Protein AF-A0A2T4LPW9-F1 (afdb_monomer_lite)

pLDDT: mean 89.56, std 4.99, range [62.28, 95.69]

Secondary structure (DSSP, 8-state):
-HHHHHHHHHHHHHHHHHHHHHHHHHHHHHHHHHHHHHHHHTTSEEE---S-HHHHHHHHHHHHHHHHHHHHHHHHHHHHHHHH-TT-GGGSHHHHHHHHHHHHHHHIIIIIGGG-TTEEE-HHHHHH-

Radius of gyration: 19.83 Å; chains: 1; bounding box: 46×33×56 Å

InterPro domains:
  IPR031396 Multidrug resistance efflux pump SepA [PF17080] (10-129)

Foldseek 3Di:
DVVVVVVVVVVVVVVCVVVVVVVVVVVVVVVVVVVVVVCVVVVQKFAADDDDPVVCCCLVVVLVVQLVVLLVVLVVVLVVVCVVCVPDPCSDDPNSVVVSLVSSLVSNCVVRVVVRPRIGGHSVVSSVD

Sequence (129 aa):
MKYIKYLFTTLIVLSVFIISGAIFLAFLGFGLYGLSRILIFFHLAYFGYNKSFYDNLIYYGSYIVLGYFTLFIIENLMDYFRKKLPDNPYFQGITYHLITFVVTTLLFY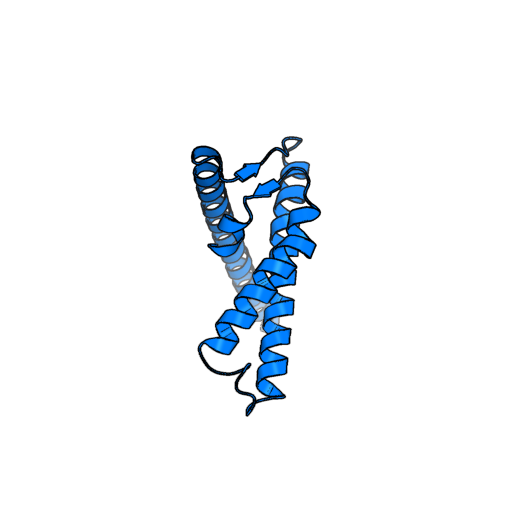FIVHIHYAYIDIDFWVIVVI

Structure (mmCIF, N/CA/C/O backbone):
data_AF-A0A2T4LPW9-F1
#
_entry.id   AF-A0A2T4LPW9-F1
#
loop_
_atom_site.group_PDB
_atom_site.id
_atom_site.type_symbol
_atom_site.label_atom_id
_atom_site.label_alt_id
_atom_site.label_comp_id
_atom_site.label_asym_id
_atom_site.label_entity_id
_atom_site.label_seq_id
_atom_site.pdbx_PDB_ins_code
_atom_site.Cartn_x
_atom_site.Cartn_y
_atom_site.Cartn_z
_atom_site.occupancy
_atom_site.B_iso_or_equiv
_atom_site.auth_seq_id
_atom_site.auth_comp_id
_atom_site.auth_asym_id
_atom_site.auth_atom_id
_atom_site.pdbx_PDB_model_num
ATOM 1 N N . MET A 1 1 ? 9.723 18.504 39.338 1.00 62.28 1 MET A N 1
ATOM 2 C CA . MET A 1 1 ? 10.175 17.105 39.110 1.00 62.28 1 MET A CA 1
ATOM 3 C C . MET A 1 1 ? 9.136 16.188 38.454 1.00 62.28 1 MET A C 1
ATOM 5 O O . MET A 1 1 ? 9.530 15.418 37.589 1.00 62.28 1 MET A O 1
ATOM 9 N N . LYS A 1 2 ? 7.837 16.241 38.802 1.00 67.44 2 LYS A N 1
ATOM 10 C CA . LYS A 1 2 ? 6.808 15.334 38.236 1.00 67.44 2 LYS A CA 1
ATOM 11 C C . LYS A 1 2 ? 6.650 15.450 36.703 1.00 67.44 2 LYS A C 1
ATOM 13 O O . LYS A 1 2 ? 6.665 14.439 36.015 1.00 67.44 2 LYS A O 1
ATOM 18 N N . TYR A 1 3 ? 6.618 16.672 36.164 1.00 76.19 3 TYR A N 1
ATOM 19 C CA . TYR A 1 3 ? 6.505 16.934 34.717 1.00 76.19 3 TYR A CA 1
ATOM 20 C C . TYR A 1 3 ? 7.725 16.492 33.895 1.00 76.19 3 TYR A C 1
ATOM 22 O O . TYR A 1 3 ? 7.567 16.038 32.769 1.00 76.19 3 TYR A O 1
ATOM 30 N N . ILE A 1 4 ? 8.929 16.542 34.475 1.00 83.12 4 ILE A N 1
ATOM 31 C CA . ILE A 1 4 ? 10.166 16.087 33.815 1.00 83.12 4 ILE A CA 1
ATOM 32 C C . ILE A 1 4 ? 10.148 14.563 33.628 1.00 83.12 4 ILE A C 1
ATOM 34 O O . ILE A 1 4 ? 10.556 14.073 32.581 1.00 83.12 4 ILE A O 1
ATOM 38 N N . LYS A 1 5 ? 9.611 13.810 34.602 1.00 82.50 5 LYS A N 1
ATOM 39 C CA . LYS A 1 5 ? 9.412 12.357 34.460 1.00 82.50 5 LYS A CA 1
ATOM 40 C C . LYS A 1 5 ? 8.421 12.018 33.343 1.00 82.50 5 LYS A C 1
ATOM 42 O O . LYS A 1 5 ? 8.686 11.097 32.574 1.00 82.50 5 LYS A O 1
ATOM 47 N N . TYR A 1 6 ? 7.315 12.759 33.227 1.00 89.81 6 TYR A N 1
ATOM 48 C CA . TYR A 1 6 ? 6.360 12.558 32.132 1.00 89.81 6 TYR A CA 1
ATOM 49 C C . TYR A 1 6 ? 6.973 12.896 30.773 1.00 89.81 6 TYR A C 1
ATOM 51 O O . TYR A 1 6 ? 6.846 12.096 29.857 1.00 89.81 6 TYR A O 1
ATOM 59 N N . LEU A 1 7 ? 7.712 14.005 30.663 1.00 91.25 7 LEU A N 1
ATOM 60 C CA . LEU A 1 7 ? 8.433 14.368 29.441 1.00 91.25 7 LEU A CA 1
ATOM 61 C C . LEU A 1 7 ? 9.395 13.252 29.000 1.00 91.25 7 LEU A C 1
ATOM 63 O O . LEU A 1 7 ? 9.345 12.819 27.853 1.00 91.25 7 LEU A O 1
ATOM 67 N N . PHE A 1 8 ? 10.224 12.742 29.918 1.00 92.81 8 PHE A N 1
ATOM 68 C CA . PHE A 1 8 ? 11.144 11.636 29.629 1.00 92.81 8 PHE A CA 1
ATOM 69 C C . PHE A 1 8 ? 10.410 10.365 29.199 1.00 92.81 8 PHE A C 1
ATOM 71 O O . PHE A 1 8 ? 10.821 9.712 28.246 1.00 92.81 8 PHE A O 1
ATOM 78 N N . THR A 1 9 ? 9.302 10.034 29.867 1.00 92.62 9 THR A N 1
ATOM 79 C CA . THR A 1 9 ? 8.481 8.869 29.507 1.00 92.62 9 THR A CA 1
ATOM 80 C C . THR A 1 9 ? 7.914 9.023 28.097 1.00 92.62 9 THR A C 1
ATOM 82 O O . THR A 1 9 ? 8.037 8.109 27.287 1.00 92.62 9 THR A O 1
ATOM 85 N N . THR A 1 10 ? 7.364 10.193 27.764 1.00 92.81 10 THR A N 1
ATOM 86 C CA . THR A 1 10 ? 6.835 10.482 26.426 1.00 92.81 10 THR A CA 1
ATOM 87 C C . THR A 1 10 ? 7.921 10.403 25.358 1.00 92.81 10 THR A C 1
ATOM 89 O O . THR A 1 10 ? 7.686 9.817 24.308 1.00 92.81 10 THR A O 1
ATOM 92 N N . LEU A 1 11 ? 9.120 10.933 25.617 1.00 94.81 11 LEU A N 1
ATOM 93 C CA . LEU A 1 11 ? 10.241 10.851 24.676 1.00 94.81 11 LEU A CA 1
ATOM 94 C C . LEU A 1 11 ? 10.698 9.406 24.443 1.00 94.81 11 LEU A C 1
ATOM 96 O O . LEU A 1 11 ? 10.985 9.041 23.304 1.00 94.81 11 LEU A O 1
ATOM 100 N N . ILE A 1 12 ? 10.723 8.571 25.486 1.00 94.94 12 ILE A N 1
ATOM 101 C CA . ILE A 1 12 ? 11.042 7.141 25.357 1.00 94.94 12 ILE A CA 1
ATOM 102 C C . ILE A 1 12 ? 9.972 6.435 24.518 1.00 94.94 12 ILE A C 1
ATOM 104 O O . ILE A 1 12 ? 10.315 5.739 23.567 1.00 94.94 12 ILE A O 1
ATOM 108 N N . VAL A 1 13 ? 8.687 6.648 24.820 1.00 95.69 13 VAL A N 1
ATOM 109 C CA . VAL A 1 13 ? 7.574 6.050 24.060 1.00 95.69 13 VAL A CA 1
ATOM 110 C C . VAL A 1 13 ? 7.614 6.488 22.596 1.00 95.69 13 VAL A C 1
ATOM 112 O O . VAL A 1 13 ? 7.510 5.650 21.704 1.00 95.69 13 VAL A O 1
ATOM 115 N N . LEU A 1 14 ? 7.834 7.780 22.340 1.00 94.69 14 LEU A N 1
ATOM 116 C CA . LEU A 1 14 ? 7.974 8.319 20.990 1.00 94.69 14 LEU A CA 1
ATOM 117 C C . LEU A 1 14 ? 9.172 7.698 20.259 1.00 94.69 14 LEU A C 1
ATOM 119 O O . LEU A 1 14 ? 9.055 7.340 19.093 1.00 94.69 14 LEU A O 1
ATOM 123 N N . SER A 1 15 ? 10.303 7.522 20.943 1.00 94.88 15 SER A N 1
ATOM 124 C CA . SER A 1 15 ? 11.497 6.906 20.354 1.00 94.88 15 SER A CA 1
ATOM 125 C C . SER A 1 15 ? 11.248 5.445 19.984 1.00 94.88 15 SER A C 1
ATOM 127 O O . SER A 1 15 ? 11.576 5.035 18.875 1.00 94.88 15 SER A O 1
ATOM 129 N N . VAL A 1 16 ? 10.617 4.670 20.873 1.00 95.62 16 VAL A N 1
ATOM 130 C CA . VAL A 1 16 ? 10.231 3.278 20.591 1.00 95.62 16 VAL A CA 1
ATOM 131 C C . VAL A 1 16 ? 9.277 3.217 19.400 1.00 95.62 16 VAL A C 1
ATOM 133 O O . VAL A 1 16 ? 9.468 2.391 18.511 1.00 95.62 16 VAL A O 1
ATOM 136 N N . PHE A 1 17 ? 8.291 4.114 19.343 1.00 94.12 17 PHE A N 1
ATOM 137 C CA . PHE A 1 17 ? 7.355 4.202 18.226 1.00 94.12 17 PHE A CA 1
ATOM 138 C C . PHE A 1 17 ? 8.065 4.505 16.898 1.00 94.12 17 PHE A C 1
ATOM 140 O O . PHE A 1 17 ? 7.850 3.792 15.920 1.00 94.12 17 PHE A O 1
ATOM 147 N N . ILE A 1 18 ? 8.951 5.507 16.866 1.00 93.94 18 ILE A N 1
ATOM 148 C CA . ILE A 1 18 ? 9.697 5.890 15.658 1.00 93.94 18 ILE A CA 1
ATOM 149 C C . ILE A 1 18 ? 10.622 4.758 15.203 1.00 93.94 18 ILE A C 1
ATOM 151 O O . ILE A 1 18 ? 10.627 4.419 14.023 1.00 93.94 18 ILE A O 1
ATOM 155 N N . ILE A 1 19 ? 11.384 4.152 16.119 1.00 94.81 19 ILE A N 1
ATOM 156 C CA . ILE A 1 19 ? 12.318 3.068 15.786 1.00 94.81 19 ILE A CA 1
ATOM 157 C C . ILE A 1 19 ? 11.552 1.843 15.282 1.00 94.81 19 ILE A C 1
ATOM 159 O O . ILE A 1 19 ? 11.913 1.279 14.252 1.00 94.81 19 ILE A O 1
ATOM 163 N N . SER A 1 20 ? 10.468 1.458 15.961 1.00 93.06 20 SER A N 1
ATOM 164 C CA . SER A 1 20 ? 9.616 0.342 15.539 1.00 93.06 20 SER A CA 1
ATOM 165 C C . SER A 1 20 ? 8.998 0.595 14.161 1.00 93.06 20 SER A C 1
ATOM 167 O O . SER A 1 20 ? 9.091 -0.253 13.275 1.00 93.06 20 SER A O 1
ATOM 169 N N . GLY A 1 21 ? 8.452 1.795 13.940 1.00 88.31 21 GLY A N 1
ATOM 170 C CA . GLY A 1 21 ? 7.900 2.198 12.648 1.00 88.31 21 GLY A CA 1
ATOM 171 C C . GLY A 1 21 ? 8.947 2.193 11.533 1.00 88.31 21 GLY A C 1
ATOM 172 O O . GLY A 1 21 ? 8.680 1.689 10.446 1.00 88.31 21 GLY A O 1
ATOM 173 N N . ALA A 1 22 ? 10.160 2.679 11.803 1.00 87.62 22 ALA A N 1
ATOM 174 C CA . ALA A 1 22 ? 11.256 2.669 10.838 1.00 87.62 22 ALA A CA 1
ATOM 175 C C . ALA A 1 22 ? 11.698 1.242 10.478 1.00 87.62 22 ALA A C 1
ATOM 177 O O . ALA A 1 22 ? 11.884 0.940 9.300 1.00 87.62 22 ALA A O 1
ATOM 178 N N . ILE A 1 23 ? 11.818 0.351 11.469 1.00 91.81 23 ILE A N 1
ATOM 179 C CA . ILE A 1 23 ? 12.137 -1.066 11.249 1.00 91.81 23 ILE A CA 1
ATOM 180 C C . ILE A 1 23 ? 11.040 -1.729 10.411 1.00 91.81 23 ILE A C 1
ATOM 182 O O . ILE A 1 23 ? 11.345 -2.398 9.425 1.00 91.81 23 ILE A O 1
ATOM 186 N N . PHE A 1 24 ? 9.771 -1.511 10.758 1.00 86.88 24 PHE A N 1
ATOM 187 C CA . PHE A 1 24 ? 8.637 -2.028 9.996 1.00 86.88 24 PHE A CA 1
ATOM 188 C C . PHE A 1 24 ? 8.668 -1.556 8.538 1.00 86.88 24 PHE A C 1
ATOM 190 O O . PHE A 1 24 ? 8.571 -2.381 7.633 1.00 86.88 24 PHE A O 1
ATOM 197 N N . LEU A 1 25 ? 8.868 -0.257 8.295 1.00 84.69 25 LEU A N 1
ATOM 198 C CA . LEU A 1 25 ? 8.957 0.295 6.941 1.00 84.69 25 LEU A CA 1
ATOM 199 C C . LEU A 1 25 ? 10.155 -0.259 6.163 1.00 84.69 25 LEU A C 1
ATOM 201 O O . LEU A 1 25 ? 10.033 -0.507 4.966 1.00 84.69 25 LEU A O 1
ATOM 205 N N . ALA A 1 26 ? 11.290 -0.502 6.824 1.00 85.25 26 ALA A N 1
ATOM 206 C CA . ALA A 1 26 ? 12.447 -1.133 6.196 1.00 85.25 26 ALA A CA 1
ATOM 207 C C . ALA A 1 26 ? 12.148 -2.581 5.773 1.00 85.25 26 ALA A C 1
ATOM 209 O O . ALA A 1 26 ? 12.450 -2.961 4.642 1.00 85.25 26 ALA A O 1
ATOM 210 N N . PHE A 1 27 ? 11.506 -3.377 6.637 1.00 86.94 27 PHE A N 1
ATOM 211 C CA . PHE A 1 27 ? 11.091 -4.744 6.303 1.00 86.94 27 PHE A CA 1
ATOM 212 C C . PHE A 1 27 ? 10.012 -4.782 5.221 1.00 86.94 27 PHE A C 1
ATOM 214 O O . PHE A 1 27 ? 10.105 -5.594 4.304 1.00 86.94 27 PHE A O 1
ATOM 221 N N . LEU A 1 28 ? 9.023 -3.889 5.293 1.00 84.81 28 LEU A N 1
ATOM 222 C CA . LEU A 1 28 ? 7.999 -3.741 4.263 1.00 84.81 28 LEU A CA 1
ATOM 223 C C . LEU A 1 28 ? 8.643 -3.387 2.921 1.00 84.81 28 LEU A C 1
ATOM 225 O O . LEU A 1 28 ? 8.375 -4.044 1.920 1.00 84.81 28 LEU A O 1
ATOM 229 N N . GLY A 1 29 ? 9.543 -2.401 2.906 1.00 82.12 29 GLY A N 1
ATOM 230 C CA . GLY A 1 29 ? 10.291 -2.010 1.715 1.00 82.12 29 GLY A CA 1
ATOM 231 C C . GLY A 1 29 ? 11.121 -3.159 1.145 1.00 82.12 29 GLY A C 1
ATOM 232 O O . GLY A 1 29 ? 11.102 -3.383 -0.062 1.00 82.12 29 GLY A O 1
ATOM 233 N N . PHE A 1 30 ? 11.793 -3.937 1.998 1.00 83.81 30 PHE A N 1
ATOM 234 C CA . PHE A 1 30 ? 12.532 -5.127 1.574 1.00 83.81 30 PHE A CA 1
ATOM 235 C C . PHE A 1 30 ? 11.610 -6.202 0.979 1.00 83.81 30 PHE A C 1
ATOM 237 O O . PHE A 1 30 ? 11.919 -6.755 -0.076 1.00 83.81 30 PHE A O 1
ATOM 244 N N . GLY A 1 31 ? 10.463 -6.462 1.612 1.00 85.31 31 GLY A N 1
ATOM 245 C CA . GLY A 1 31 ? 9.458 -7.405 1.122 1.00 85.31 31 GLY A CA 1
ATOM 246 C C . GLY A 1 31 ? 8.886 -6.993 -0.234 1.00 85.31 31 GLY A C 1
ATOM 247 O O . GLY A 1 31 ? 8.874 -7.796 -1.163 1.00 85.31 31 GLY A O 1
ATOM 248 N N . LEU A 1 32 ? 8.497 -5.725 -0.380 1.00 85.75 32 LEU A N 1
ATOM 249 C CA . LEU A 1 32 ? 7.996 -5.166 -1.638 1.00 85.75 32 LEU A CA 1
ATOM 250 C C . LEU A 1 32 ? 9.071 -5.163 -2.730 1.00 85.75 32 LEU A C 1
ATOM 252 O O . LEU A 1 32 ? 8.783 -5.482 -3.882 1.00 85.75 32 LEU A O 1
ATOM 256 N N . TYR A 1 33 ? 10.325 -4.869 -2.377 1.00 85.50 33 TYR A N 1
ATOM 257 C CA . TYR A 1 33 ? 11.440 -4.957 -3.313 1.00 85.50 33 TYR A CA 1
ATOM 258 C C . TYR A 1 33 ? 11.653 -6.399 -3.791 1.00 85.50 33 TYR A C 1
ATOM 260 O O . TYR A 1 33 ? 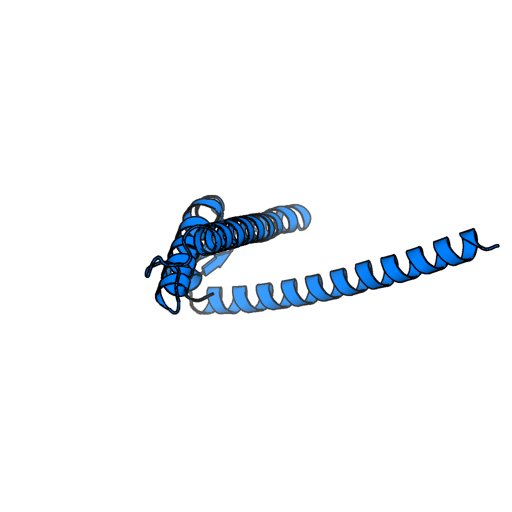11.729 -6.640 -4.995 1.00 85.50 33 TYR A O 1
ATOM 268 N N . GLY A 1 34 ? 11.682 -7.373 -2.879 1.00 85.75 34 GLY A N 1
ATOM 269 C CA . GLY A 1 34 ? 11.778 -8.790 -3.231 1.00 85.75 34 GLY A CA 1
ATOM 270 C C . GLY A 1 34 ? 10.623 -9.244 -4.126 1.00 85.75 34 GLY A C 1
ATOM 271 O O . GLY A 1 34 ? 10.856 -9.838 -5.180 1.00 85.75 34 GLY A O 1
ATOM 272 N N . LEU A 1 35 ? 9.390 -8.886 -3.758 1.00 87.75 35 LEU A N 1
ATOM 273 C CA . LEU A 1 35 ? 8.189 -9.190 -4.532 1.00 87.75 35 LEU A CA 1
ATOM 274 C C . LEU A 1 35 ? 8.260 -8.592 -5.941 1.00 87.75 35 LEU A C 1
ATOM 276 O O . LEU A 1 35 ? 8.036 -9.307 -6.913 1.00 87.75 35 LEU A O 1
ATOM 280 N N . SER A 1 36 ? 8.651 -7.321 -6.077 1.00 87.50 36 SER A N 1
ATOM 281 C CA . SER A 1 36 ? 8.774 -6.681 -7.393 1.00 87.50 36 SER A CA 1
ATOM 282 C C . SER A 1 36 ? 9.766 -7.409 -8.306 1.00 87.50 36 SER A C 1
ATOM 284 O O . SER A 1 36 ? 9.487 -7.582 -9.488 1.00 87.50 36 SER A O 1
ATOM 286 N N . ARG A 1 37 ? 10.888 -7.921 -7.776 1.00 89.06 37 ARG A N 1
ATOM 287 C CA . ARG A 1 37 ? 11.850 -8.716 -8.558 1.00 89.06 37 ARG A CA 1
ATOM 288 C C . ARG A 1 37 ? 11.276 -10.044 -9.031 1.00 89.06 37 ARG A C 1
ATOM 290 O O . ARG A 1 37 ? 11.539 -10.426 -10.167 1.00 89.06 37 ARG A O 1
ATOM 297 N N . ILE A 1 38 ? 10.492 -10.716 -8.192 1.00 90.75 38 ILE A N 1
ATOM 298 C CA . ILE A 1 38 ? 9.805 -11.959 -8.563 1.00 90.75 38 ILE A CA 1
ATOM 299 C C . ILE A 1 38 ? 8.789 -11.685 -9.676 1.00 90.75 38 ILE A C 1
ATOM 301 O O . ILE A 1 38 ? 8.774 -12.394 -10.680 1.00 90.75 38 ILE A O 1
ATOM 305 N N . LEU A 1 39 ? 7.986 -10.627 -9.538 1.00 90.50 39 LEU A N 1
ATOM 306 C CA . LEU A 1 39 ? 6.990 -10.256 -10.543 1.00 90.50 39 LEU A CA 1
ATOM 307 C C . LEU A 1 39 ? 7.637 -9.879 -11.883 1.00 90.50 39 LEU A C 1
ATOM 309 O O . LEU A 1 39 ? 7.192 -10.354 -12.924 1.00 90.50 39 LEU A O 1
ATOM 313 N N . ILE A 1 40 ? 8.730 -9.108 -11.860 1.00 91.00 40 ILE A N 1
ATOM 314 C CA . ILE A 1 40 ? 9.503 -8.786 -13.070 1.00 91.00 40 ILE A CA 1
ATOM 315 C C . ILE A 1 40 ? 10.074 -10.062 -13.704 1.00 91.00 40 ILE A C 1
ATOM 317 O O . ILE A 1 40 ? 9.997 -10.229 -14.917 1.00 91.00 40 ILE A O 1
ATOM 321 N N . PHE A 1 41 ? 10.637 -10.975 -12.904 1.00 92.94 41 PHE A N 1
ATOM 322 C CA . PHE A 1 41 ? 11.224 -12.225 -13.402 1.00 92.94 41 PHE A CA 1
ATOM 323 C C . PHE A 1 41 ? 10.202 -13.088 -14.156 1.00 92.94 41 PHE A C 1
ATOM 325 O O . PHE A 1 41 ? 10.507 -13.629 -15.219 1.00 92.94 41 PHE A O 1
ATOM 332 N N . PHE A 1 42 ? 8.972 -13.174 -13.645 1.00 93.25 42 PHE A N 1
ATOM 333 C CA . PHE A 1 42 ? 7.879 -13.898 -14.296 1.00 93.25 42 PHE A CA 1
ATOM 334 C C . PHE A 1 42 ? 7.149 -13.097 -15.383 1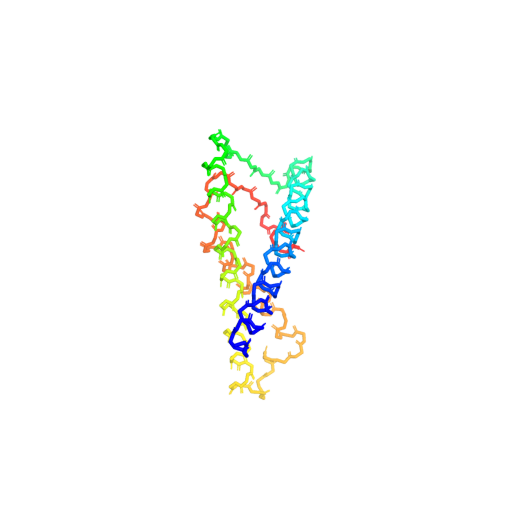.00 93.25 42 PHE A C 1
ATOM 336 O O . PHE A 1 42 ? 6.197 -13.615 -15.954 1.00 93.25 42 PHE A O 1
ATOM 343 N N . HIS A 1 43 ? 7.604 -11.880 -15.706 1.00 92.00 43 HIS A N 1
ATOM 344 C CA . HIS A 1 43 ? 6.950 -10.972 -16.660 1.00 92.00 43 HIS A CA 1
ATOM 345 C C . HIS A 1 43 ? 5.501 -10.622 -16.274 1.00 92.00 43 HIS A C 1
ATOM 347 O O . HIS A 1 43 ? 4.684 -10.336 -17.137 1.00 92.00 43 HIS A O 1
ATOM 353 N N . LEU A 1 44 ? 5.210 -10.640 -14.972 1.00 90.50 44 LEU A N 1
ATOM 354 C CA . LEU A 1 44 ? 3.899 -10.363 -14.378 1.00 90.50 44 LEU A CA 1
ATOM 355 C C . LEU A 1 44 ? 3.727 -8.893 -13.968 1.00 90.50 44 LEU A C 1
ATOM 357 O O . LEU A 1 44 ? 2.631 -8.458 -13.614 1.00 90.50 44 LEU A O 1
ATOM 361 N N . ALA A 1 45 ? 4.828 -8.139 -13.932 1.00 90.25 45 ALA A N 1
ATOM 362 C CA . ALA A 1 45 ? 4.810 -6.710 -13.673 1.00 90.25 45 ALA A CA 1
ATOM 363 C C . ALA A 1 45 ? 6.029 -5.995 -14.265 1.00 90.25 45 ALA A C 1
ATOM 365 O O . ALA A 1 45 ? 7.124 -6.555 -14.372 1.00 90.25 45 ALA A O 1
ATOM 366 N N . TYR A 1 46 ? 5.852 -4.712 -14.550 1.00 91.31 46 TYR A N 1
ATOM 367 C CA . TYR A 1 46 ? 6.868 -3.766 -14.966 1.00 91.31 46 TYR A CA 1
ATOM 368 C C . TYR A 1 46 ? 6.903 -2.562 -14.016 1.00 91.31 46 TYR A C 1
ATOM 370 O O . TYR A 1 46 ? 5.882 -1.958 -13.692 1.00 91.31 46 TYR A O 1
ATOM 378 N N . PHE A 1 47 ? 8.114 -2.188 -13.599 1.00 90.38 47 PHE A N 1
ATOM 379 C CA . PHE A 1 47 ? 8.380 -1.022 -12.756 1.00 90.38 47 PHE A CA 1
ATOM 380 C C . PHE A 1 47 ? 9.430 -0.150 -13.450 1.00 90.38 47 PHE A C 1
ATOM 382 O O . PHE A 1 47 ? 10.631 -0.421 -13.385 1.00 90.38 47 PHE A O 1
ATOM 389 N N . GLY A 1 48 ? 8.964 0.862 -14.178 1.00 89.19 48 GLY A N 1
ATOM 390 C CA . GLY A 1 48 ? 9.781 1.667 -15.091 1.00 89.19 48 GLY A CA 1
ATOM 391 C C . GLY A 1 48 ? 10.220 3.025 -14.561 1.00 89.19 48 GLY A C 1
ATOM 392 O O . GLY A 1 48 ? 10.996 3.716 -15.222 1.00 89.19 48 GLY A O 1
ATOM 393 N N . TYR A 1 49 ? 9.723 3.452 -13.398 1.00 88.75 49 TYR A N 1
ATOM 394 C CA . TYR A 1 49 ? 10.040 4.776 -12.874 1.00 88.75 49 TYR A CA 1
ATOM 395 C C . TYR A 1 49 ? 11.452 4.769 -12.287 1.00 88.75 49 TYR A C 1
ATOM 397 O O . TYR A 1 49 ? 11.694 4.165 -11.239 1.00 88.75 49 TYR A O 1
ATOM 405 N N . ASN A 1 50 ? 12.389 5.412 -12.984 1.00 87.56 50 ASN A N 1
ATOM 406 C CA . ASN A 1 50 ? 13.789 5.473 -12.582 1.00 87.56 50 ASN A CA 1
ATOM 407 C C . ASN A 1 50 ? 14.368 6.871 -12.829 1.00 87.56 50 ASN A C 1
ATOM 409 O O . ASN A 1 50 ? 14.974 7.138 -13.868 1.00 87.56 50 ASN A O 1
ATOM 413 N N . LYS A 1 51 ? 14.127 7.776 -11.877 1.00 90.06 51 LYS A N 1
ATOM 414 C CA . LYS A 1 51 ? 14.687 9.132 -11.854 1.00 90.06 51 LYS A CA 1
ATOM 415 C C . LYS A 1 51 ? 15.655 9.272 -10.676 1.00 90.06 51 LYS A C 1
ATOM 417 O O . LYS A 1 51 ? 16.563 8.459 -10.528 1.00 90.06 51 LYS A O 1
ATOM 422 N N . SER A 1 52 ? 15.503 10.303 -9.848 1.00 92.12 52 SER A N 1
ATOM 423 C CA . SER A 1 52 ? 16.296 10.463 -8.630 1.00 92.12 52 SER A CA 1
ATOM 424 C C . SER A 1 52 ? 15.748 9.607 -7.481 1.00 92.12 52 SER A C 1
ATOM 426 O O . SER A 1 52 ? 14.610 9.139 -7.519 1.00 92.12 52 SER A O 1
ATOM 428 N N . PHE A 1 53 ? 16.543 9.427 -6.421 1.00 84.06 53 PHE A N 1
ATOM 429 C CA . PHE A 1 53 ? 16.104 8.716 -5.215 1.00 84.06 53 PHE A CA 1
ATOM 430 C C . PHE A 1 53 ? 14.813 9.306 -4.626 1.00 84.06 53 PHE A C 1
ATOM 432 O O . PHE A 1 53 ? 13.883 8.561 -4.326 1.00 84.06 53 PHE A O 1
ATOM 439 N N . TYR A 1 54 ? 14.741 10.634 -4.497 1.00 88.44 54 TYR A N 1
ATOM 440 C CA . TYR A 1 54 ? 13.576 11.315 -3.930 1.00 88.44 54 TYR A CA 1
ATOM 441 C C . TYR A 1 54 ? 12.349 11.199 -4.831 1.00 88.44 54 TYR A C 1
ATOM 443 O O . TYR A 1 54 ? 11.259 10.931 -4.333 1.00 88.44 54 TYR A O 1
ATOM 451 N N . ASP A 1 55 ? 12.528 11.331 -6.146 1.00 89.31 55 ASP A N 1
ATOM 452 C CA . ASP A 1 55 ? 11.431 11.165 -7.099 1.00 89.31 55 ASP A CA 1
ATOM 453 C C . ASP A 1 55 ? 10.864 9.745 -7.037 1.00 89.31 55 ASP A C 1
ATOM 455 O O . ASP A 1 55 ? 9.651 9.559 -6.971 1.00 89.31 55 ASP A O 1
ATOM 459 N N . ASN A 1 56 ? 11.738 8.733 -7.018 1.00 87.31 56 ASN A N 1
ATOM 460 C CA . ASN A 1 56 ? 11.330 7.334 -6.924 1.00 87.31 56 ASN A CA 1
ATOM 461 C C . ASN A 1 56 ? 10.613 7.070 -5.595 1.00 87.31 56 ASN A C 1
ATOM 463 O O . ASN A 1 56 ? 9.563 6.429 -5.579 1.00 87.31 56 ASN A O 1
ATOM 467 N N . LEU A 1 57 ? 11.149 7.590 -4.486 1.00 86.56 57 LEU A N 1
ATOM 468 C CA . LEU A 1 57 ? 10.538 7.456 -3.166 1.00 86.56 57 LEU A CA 1
ATOM 469 C C . LEU A 1 57 ? 9.128 8.053 -3.140 1.00 86.56 57 LEU A C 1
ATOM 471 O O . LEU A 1 57 ? 8.213 7.425 -2.618 1.00 86.56 57 LEU A O 1
ATOM 475 N N . ILE A 1 58 ? 8.940 9.238 -3.721 1.00 89.12 58 ILE A N 1
ATOM 476 C CA . ILE A 1 58 ? 7.629 9.887 -3.791 1.00 89.12 58 ILE A CA 1
ATOM 477 C C . ILE A 1 58 ? 6.693 9.105 -4.713 1.00 89.12 58 ILE A C 1
ATOM 479 O O . ILE A 1 58 ? 5.552 8.850 -4.339 1.00 89.12 58 ILE A O 1
ATOM 483 N N . TYR A 1 59 ? 7.152 8.691 -5.894 1.00 90.88 59 TYR A N 1
ATOM 484 C CA . TYR A 1 59 ? 6.317 8.000 -6.874 1.00 90.88 59 TYR A CA 1
ATOM 485 C C . TYR A 1 59 ? 5.839 6.631 -6.369 1.00 90.88 59 TYR A C 1
ATOM 487 O O . TYR A 1 59 ? 4.641 6.389 -6.263 1.00 90.88 59 TYR A O 1
ATOM 495 N N . TYR A 1 60 ? 6.756 5.749 -5.967 1.00 88.50 60 TYR A N 1
ATOM 496 C CA . TYR A 1 60 ? 6.383 4.435 -5.436 1.00 88.50 60 TYR A CA 1
ATOM 497 C C . TYR A 1 60 ? 5.748 4.533 -4.041 1.00 88.50 60 TYR A C 1
ATOM 499 O O . TYR A 1 60 ? 4.847 3.765 -3.713 1.00 88.50 60 TYR A O 1
ATOM 507 N N . GLY A 1 61 ? 6.171 5.498 -3.219 1.00 87.75 61 GLY A N 1
ATOM 508 C CA . GLY A 1 61 ? 5.577 5.735 -1.904 1.00 87.75 61 GLY A CA 1
ATOM 509 C C . GLY A 1 61 ? 4.125 6.200 -1.996 1.00 87.75 61 GLY A C 1
ATOM 510 O O . GLY A 1 61 ? 3.271 5.677 -1.286 1.00 87.75 61 GLY A O 1
ATOM 511 N N . SER A 1 62 ? 3.815 7.130 -2.902 1.00 90.94 62 SER A N 1
ATOM 512 C CA . SER A 1 62 ? 2.437 7.590 -3.128 1.00 90.94 62 SER A CA 1
ATOM 513 C C . SER A 1 62 ? 1.536 6.484 -3.676 1.00 90.94 62 SER A C 1
ATOM 515 O O . SER A 1 62 ? 0.388 6.402 -3.242 1.00 90.94 62 SER A O 1
ATOM 517 N N . TYR A 1 63 ? 2.055 5.578 -4.515 1.00 91.12 63 TYR A N 1
ATOM 518 C CA . TYR A 1 63 ? 1.327 4.380 -4.949 1.00 91.12 63 TYR A CA 1
ATOM 519 C C . TYR A 1 63 ? 0.885 3.523 -3.755 1.00 91.12 63 TYR A C 1
ATOM 521 O O . TYR A 1 63 ? -0.289 3.171 -3.639 1.00 91.12 63 TYR A O 1
ATOM 529 N N . ILE A 1 64 ? 1.808 3.244 -2.827 1.00 88.19 64 ILE A N 1
ATOM 530 C CA . ILE A 1 64 ? 1.532 2.448 -1.621 1.00 88.19 64 ILE A CA 1
ATOM 531 C C . ILE A 1 64 ? 0.536 3.169 -0.707 1.00 88.19 64 ILE A C 1
ATOM 533 O O . ILE A 1 64 ? -0.416 2.557 -0.227 1.00 88.19 64 ILE A O 1
ATOM 537 N N . VAL A 1 65 ? 0.740 4.467 -0.467 1.00 89.94 65 VAL A N 1
ATOM 538 C CA . VAL A 1 65 ? -0.118 5.262 0.423 1.00 89.94 65 VAL A CA 1
ATOM 539 C C . VAL A 1 65 ? -1.536 5.369 -0.134 1.00 89.94 65 VAL A C 1
ATOM 541 O O . VAL A 1 65 ? -2.496 5.152 0.604 1.00 89.94 65 VAL A O 1
ATOM 544 N N . LEU A 1 66 ? -1.682 5.671 -1.426 1.00 91.75 66 LEU A N 1
ATOM 545 C CA . LEU A 1 66 ? -2.990 5.750 -2.068 1.00 91.75 66 LEU A CA 1
ATOM 546 C C . LEU A 1 66 ? -3.680 4.383 -2.057 1.00 91.75 66 LEU A C 1
ATOM 548 O O . LEU A 1 66 ? -4.838 4.302 -1.660 1.00 91.75 66 LEU A O 1
ATOM 552 N N . GLY A 1 67 ? -2.937 3.319 -2.383 1.00 90.25 67 GLY A N 1
ATOM 553 C CA . GLY A 1 67 ? -3.361 1.930 -2.217 1.00 90.25 67 GLY A CA 1
ATOM 554 C C . GLY A 1 67 ? -3.949 1.659 -0.841 1.00 90.25 67 GLY A C 1
ATOM 555 O O . GLY A 1 67 ? -5.109 1.274 -0.728 1.00 90.25 67 GLY A O 1
ATOM 556 N N . TYR A 1 68 ? -3.177 1.935 0.208 1.00 90.31 68 TYR A N 1
ATOM 557 C CA . TYR A 1 68 ? -3.600 1.747 1.591 1.00 90.31 68 TYR A CA 1
ATOM 558 C C . TYR A 1 68 ? -4.894 2.502 1.922 1.00 90.31 68 TYR A C 1
ATOM 560 O O . TYR A 1 68 ? -5.808 1.919 2.500 1.00 90.31 68 TYR A O 1
ATOM 568 N N . PHE A 1 69 ? -5.010 3.777 1.537 1.00 92.25 69 PHE A N 1
ATOM 569 C CA . PHE A 1 69 ? -6.229 4.545 1.797 1.00 92.25 69 PHE A CA 1
ATOM 570 C C . PHE A 1 69 ? -7.437 4.006 1.032 1.00 92.25 69 PHE A C 1
ATOM 572 O O . PHE A 1 69 ? -8.527 3.951 1.600 1.00 92.25 69 PHE A O 1
ATOM 579 N N . THR A 1 70 ? -7.261 3.575 -0.218 1.00 92.44 70 THR A N 1
ATOM 580 C CA . THR A 1 70 ? -8.327 2.926 -0.989 1.00 92.44 70 THR A CA 1
ATOM 581 C C . THR A 1 70 ? -8.807 1.659 -0.284 1.00 92.44 70 THR A C 1
ATOM 583 O O . THR A 1 70 ? -10.006 1.528 -0.050 1.00 92.44 70 THR A O 1
ATOM 586 N N . LEU A 1 71 ? -7.890 0.779 0.133 1.00 91.44 71 LEU A N 1
ATOM 587 C CA . LEU A 1 71 ? -8.227 -0.438 0.881 1.00 91.44 71 LEU A CA 1
ATOM 588 C C . LEU A 1 71 ? -8.958 -0.112 2.189 1.00 91.44 71 LEU A C 1
ATOM 590 O O . LEU A 1 71 ? -10.034 -0.645 2.447 1.00 91.44 71 LEU A O 1
ATOM 594 N N . PHE A 1 72 ? -8.419 0.823 2.972 1.00 92.75 72 PHE A N 1
ATOM 595 C CA . PHE A 1 72 ? -8.994 1.239 4.247 1.00 92.75 72 PHE A CA 1
ATOM 596 C C . PHE A 1 72 ? -10.417 1.788 4.089 1.00 92.75 72 PHE A C 1
ATOM 598 O O . PHE A 1 72 ? -11.308 1.442 4.865 1.00 92.75 72 PHE A O 1
ATOM 605 N N . ILE A 1 73 ? -10.663 2.636 3.087 1.00 94.06 73 ILE A N 1
ATOM 606 C CA . ILE A 1 73 ? -11.999 3.190 2.828 1.00 94.06 73 ILE A CA 1
ATOM 607 C C . ILE A 1 73 ? -12.980 2.071 2.476 1.00 94.06 73 ILE A C 1
ATOM 609 O O . ILE A 1 73 ? -14.089 2.053 3.008 1.00 94.06 73 ILE A O 1
ATOM 613 N N . ILE A 1 74 ? -12.578 1.139 1.610 1.00 93.81 74 ILE A N 1
ATOM 614 C CA . ILE A 1 74 ? -13.430 0.027 1.178 1.00 93.81 74 ILE A CA 1
ATOM 615 C C . ILE A 1 74 ? -13.757 -0.881 2.356 1.00 93.81 74 ILE A C 1
ATOM 617 O O . ILE A 1 74 ? -14.924 -1.197 2.564 1.00 93.81 74 ILE A O 1
ATOM 621 N N . GLU A 1 75 ? -12.762 -1.240 3.163 1.00 92.50 75 GLU A N 1
ATOM 622 C CA . GLU A 1 75 ? -12.953 -2.055 4.360 1.00 92.50 75 GLU A CA 1
ATOM 623 C C . GLU A 1 75 ? -13.956 -1.401 5.319 1.00 92.50 75 GLU A C 1
ATOM 625 O O . GLU A 1 75 ? -14.948 -2.023 5.699 1.00 92.50 75 GLU A O 1
ATOM 630 N N . ASN A 1 76 ? -13.776 -0.113 5.629 1.00 94.38 76 ASN A N 1
ATOM 631 C CA . ASN A 1 76 ? -14.693 0.617 6.506 1.00 94.38 76 ASN A CA 1
ATOM 632 C C . ASN A 1 76 ? -16.108 0.729 5.919 1.00 94.38 76 ASN A C 1
ATOM 634 O O . ASN A 1 76 ? -17.092 0.646 6.659 1.00 94.38 76 ASN A O 1
ATOM 638 N N . LEU A 1 77 ? -16.230 0.916 4.603 1.00 94.25 77 LEU A N 1
ATOM 639 C CA . LEU A 1 77 ? -17.512 0.994 3.906 1.00 94.25 77 LEU A CA 1
ATOM 640 C C . LEU A 1 77 ? -18.245 -0.357 3.936 1.00 94.25 77 LEU A C 1
ATOM 642 O O . LEU A 1 77 ? -19.434 -0.413 4.257 1.00 94.25 77 LEU A O 1
ATOM 646 N N . MET A 1 78 ? -17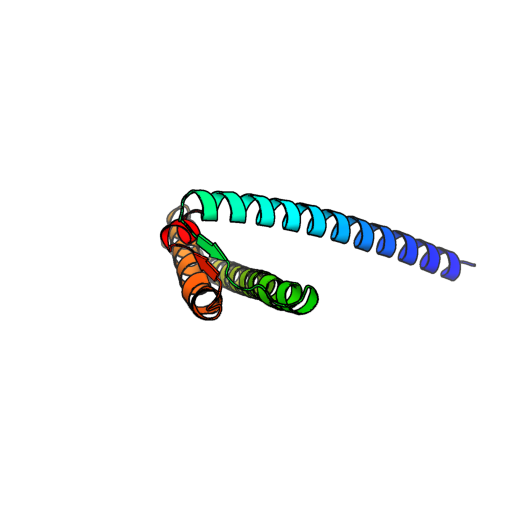.534 -1.447 3.651 1.00 93.56 78 MET A N 1
ATOM 647 C CA . MET A 1 78 ? -18.080 -2.804 3.670 1.00 93.56 78 MET A CA 1
ATOM 648 C C . MET A 1 78 ? -18.500 -3.218 5.084 1.00 93.56 78 MET A C 1
ATOM 650 O O . MET A 1 78 ? -19.608 -3.729 5.273 1.00 93.56 78 MET A O 1
ATOM 654 N N . ASP A 1 79 ? -17.689 -2.898 6.093 1.00 92.62 79 ASP A N 1
ATOM 655 C CA . ASP A 1 79 ? -18.034 -3.111 7.498 1.00 92.62 79 ASP A CA 1
ATOM 656 C C . ASP A 1 79 ? -19.245 -2.279 7.931 1.00 92.62 79 ASP A C 1
ATOM 658 O O . ASP A 1 79 ? -20.094 -2.748 8.698 1.00 92.62 79 ASP A O 1
ATOM 662 N N . TYR A 1 80 ? -19.354 -1.042 7.445 1.00 94.00 80 TYR A N 1
ATOM 663 C CA . TYR A 1 80 ? -20.516 -0.199 7.694 1.00 94.00 80 TYR A CA 1
ATOM 664 C C . TYR A 1 80 ? -21.791 -0.815 7.105 1.00 94.00 80 TYR A C 1
ATOM 666 O O . TYR A 1 80 ? -22.799 -0.919 7.811 1.00 94.00 80 TYR A O 1
ATOM 674 N N . PHE A 1 81 ? -21.754 -1.279 5.852 1.00 91.69 81 PHE A N 1
ATOM 675 C CA . PHE A 1 81 ? -22.899 -1.941 5.225 1.00 91.69 81 PHE A CA 1
ATOM 676 C C . PHE A 1 81 ? -23.292 -3.220 5.949 1.00 91.69 81 PHE A C 1
ATOM 678 O O . PHE A 1 81 ? -24.472 -3.412 6.238 1.00 91.69 81 PHE A O 1
ATOM 685 N N . ARG A 1 82 ? -22.314 -4.040 6.339 1.00 91.56 82 ARG A N 1
ATOM 686 C CA . ARG A 1 82 ? -22.554 -5.249 7.129 1.00 91.56 82 ARG A CA 1
ATOM 687 C C . ARG A 1 82 ? -23.263 -4.949 8.451 1.00 91.56 82 ARG A C 1
ATOM 689 O O . ARG A 1 82 ? -24.182 -5.667 8.830 1.00 91.56 82 ARG A O 1
ATOM 696 N N . LYS A 1 83 ? -22.880 -3.869 9.142 1.00 93.00 83 LYS A N 1
ATOM 697 C CA . LYS A 1 83 ? -23.528 -3.440 10.396 1.00 93.00 83 LYS A CA 1
ATOM 698 C C . LYS A 1 83 ? -24.940 -2.890 10.178 1.00 93.00 83 LYS A C 1
ATOM 700 O O . LYS A 1 83 ? -25.785 -3.035 11.055 1.00 93.00 83 LYS A O 1
ATOM 705 N N . LYS A 1 84 ? -25.198 -2.230 9.044 1.00 94.19 84 LYS A N 1
ATOM 706 C CA . LYS A 1 84 ? -26.509 -1.643 8.717 1.00 94.19 84 LYS A CA 1
ATOM 707 C C . LYS A 1 84 ? -27.503 -2.639 8.125 1.00 94.19 84 LYS A C 1
ATOM 709 O O . LYS A 1 84 ? -28.702 -2.423 8.265 1.00 94.19 84 LYS A O 1
ATOM 714 N N . LEU A 1 85 ? -27.017 -3.701 7.488 1.00 91.50 85 LEU A N 1
ATOM 715 C CA . LEU A 1 85 ? -27.818 -4.731 6.826 1.00 91.50 85 LEU A CA 1
ATOM 716 C C . LEU A 1 85 ? -27.461 -6.129 7.367 1.00 91.50 85 LEU A C 1
ATOM 718 O O . LEU A 1 85 ? -27.029 -6.986 6.594 1.00 91.50 85 LEU A O 1
ATOM 722 N N . PRO A 1 86 ? -27.620 -6.376 8.682 1.00 85.31 86 PRO A N 1
ATOM 723 C CA . PRO A 1 86 ? -27.132 -7.598 9.319 1.00 85.31 86 PRO A CA 1
ATOM 724 C C . PRO A 1 86 ? -27.816 -8.867 8.798 1.00 85.31 86 PRO A C 1
ATOM 726 O O . PRO A 1 86 ? -27.162 -9.901 8.710 1.00 85.31 86 PRO A O 1
ATOM 729 N N . ASP A 1 87 ? -29.088 -8.786 8.400 1.00 90.50 87 ASP A N 1
ATOM 730 C CA . ASP A 1 87 ? -29.882 -9.934 7.937 1.00 90.50 87 ASP A CA 1
ATOM 731 C C . ASP A 1 87 ? -29.791 -10.172 6.420 1.00 90.50 87 ASP A C 1
ATOM 733 O O . ASP A 1 87 ? -30.433 -11.073 5.881 1.00 90.50 87 ASP A O 1
ATOM 737 N N . ASN A 1 88 ? -29.014 -9.357 5.699 1.00 90.62 88 ASN A N 1
ATOM 738 C CA . ASN A 1 88 ? -28.889 -9.487 4.254 1.00 90.62 88 ASN A CA 1
ATOM 739 C C . ASN A 1 88 ? -27.889 -10.609 3.895 1.00 90.62 88 ASN A C 1
ATOM 741 O O . ASN A 1 88 ? -26.721 -10.523 4.286 1.00 90.62 88 ASN A O 1
ATOM 745 N N . PRO A 1 89 ? -28.286 -11.617 3.093 1.00 90.12 89 PRO A N 1
ATOM 746 C CA . PRO A 1 89 ? -27.434 -12.763 2.761 1.00 90.12 89 PRO A CA 1
ATOM 747 C C . PRO A 1 89 ? -26.155 -12.393 1.984 1.00 90.12 89 PRO A C 1
ATOM 749 O O . PRO A 1 89 ? -25.170 -13.132 2.030 1.00 90.12 89 PRO A O 1
ATOM 752 N N . TYR A 1 90 ? -26.128 -11.245 1.297 1.00 89.19 90 TYR A N 1
ATOM 753 C CA . TYR A 1 90 ? -24.938 -10.762 0.588 1.00 89.19 90 TYR A CA 1
ATOM 754 C C . TYR A 1 90 ? -23.852 -10.231 1.535 1.00 89.19 90 TYR A C 1
ATOM 756 O O . TYR A 1 90 ? -22.675 -10.278 1.193 1.00 89.19 90 TYR A O 1
ATOM 764 N N . PHE A 1 91 ? -24.210 -9.777 2.740 1.00 90.06 91 PHE A N 1
ATOM 765 C CA . PHE A 1 91 ? -23.265 -9.234 3.727 1.00 90.06 91 PHE A CA 1
ATOM 766 C C . PHE A 1 91 ? -22.909 -10.239 4.835 1.00 90.06 91 PHE A C 1
ATOM 768 O O . PHE A 1 91 ? -22.465 -9.860 5.921 1.00 90.06 91 PHE A O 1
ATOM 775 N N . GLN A 1 92 ? -23.059 -11.536 4.554 1.00 87.50 92 GLN A N 1
ATOM 776 C CA . GLN A 1 92 ? -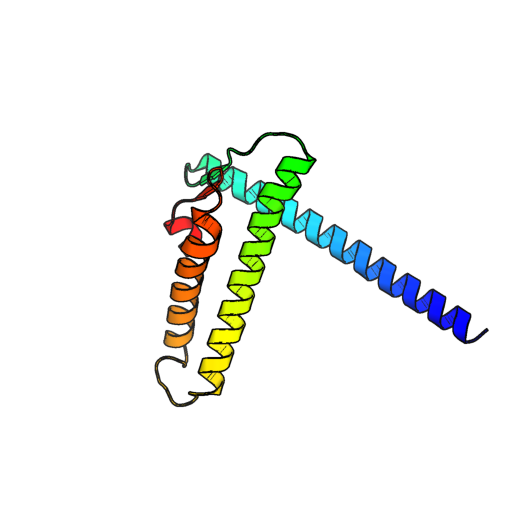22.766 -12.623 5.485 1.00 87.50 92 GLN A CA 1
ATOM 777 C C . GLN A 1 92 ? -21.766 -13.631 4.902 1.00 87.50 92 GLN A C 1
ATOM 779 O O . GLN A 1 92 ? -21.730 -13.873 3.697 1.00 87.50 92 GLN A O 1
ATOM 784 N N . GLY A 1 93 ? -20.969 -14.242 5.786 1.00 88.38 93 GLY A N 1
ATOM 785 C CA . GLY A 1 93 ? -20.105 -15.384 5.471 1.00 88.38 93 GLY A CA 1
ATOM 786 C C . GLY A 1 93 ? -19.184 -15.177 4.263 1.00 88.38 93 GLY A C 1
ATOM 787 O O . GLY A 1 93 ? -18.577 -14.123 4.091 1.00 88.38 93 GLY A O 1
ATOM 788 N N . ILE A 1 94 ? -19.075 -16.210 3.424 1.00 91.88 94 ILE A N 1
ATOM 789 C CA . ILE A 1 94 ? -18.217 -16.223 2.226 1.00 91.88 94 ILE A CA 1
ATOM 790 C C . ILE A 1 94 ? -18.648 -15.175 1.195 1.00 91.88 94 ILE A C 1
ATOM 792 O O . ILE A 1 94 ? -17.792 -14.561 0.561 1.00 91.88 94 ILE A O 1
ATOM 796 N N . THR A 1 95 ? -19.952 -14.934 1.040 1.00 91.12 95 THR A N 1
ATOM 797 C CA . THR A 1 95 ? -20.486 -13.956 0.083 1.00 91.12 95 THR A CA 1
ATOM 798 C C . THR A 1 95 ? -19.993 -12.547 0.391 1.00 91.12 95 THR A C 1
ATOM 800 O O . THR A 1 95 ? -19.551 -11.853 -0.521 1.00 91.12 95 THR A O 1
ATOM 803 N N . TYR A 1 96 ? -19.971 -12.163 1.673 1.00 92.38 96 TYR A N 1
ATOM 804 C CA . TYR A 1 96 ? -19.390 -10.891 2.108 1.00 92.38 96 TYR A CA 1
ATOM 805 C C . TYR A 1 96 ? -17.929 -10.766 1.681 1.00 92.38 96 TYR A C 1
ATOM 807 O O . TYR A 1 96 ? -17.548 -9.780 1.058 1.00 92.38 96 TYR A O 1
ATOM 815 N N . HIS A 1 97 ? -17.119 -11.784 1.978 1.00 91.00 97 HIS A N 1
ATOM 816 C CA . HIS A 1 97 ? -15.695 -11.763 1.655 1.00 91.00 97 HIS A CA 1
ATOM 817 C C . HIS A 1 97 ? -15.444 -11.688 0.149 1.00 91.00 97 HIS A C 1
ATOM 819 O O . HIS A 1 97 ? -14.588 -10.916 -0.269 1.00 91.00 97 HIS A O 1
ATOM 825 N N . LEU A 1 98 ? -16.214 -12.418 -0.663 1.00 92.25 98 LEU A N 1
ATOM 826 C CA . LEU A 1 98 ? -16.112 -12.362 -2.123 1.00 92.25 98 LEU A CA 1
ATOM 827 C C . LEU A 1 98 ? -16.479 -10.982 -2.673 1.00 92.25 98 LEU A C 1
ATOM 829 O O . LEU A 1 98 ? -15.766 -10.465 -3.527 1.00 92.25 98 LEU A O 1
ATOM 833 N N . ILE A 1 99 ? -17.557 -10.367 -2.180 1.00 92.50 99 ILE A N 1
ATOM 834 C CA . ILE A 1 99 ? -17.951 -9.022 -2.618 1.00 92.50 99 ILE A CA 1
ATOM 835 C C . ILE A 1 99 ? -16.886 -8.008 -2.207 1.00 92.50 99 ILE A C 1
ATOM 837 O O . ILE A 1 99 ? -16.436 -7.237 -3.050 1.00 92.50 99 ILE A O 1
ATOM 841 N N . THR A 1 100 ? -16.454 -8.028 -0.944 1.00 92.12 100 THR A N 1
ATOM 842 C CA . THR A 1 100 ? -15.405 -7.131 -0.446 1.00 92.12 100 THR A CA 1
ATOM 843 C C . THR A 1 100 ? -14.136 -7.290 -1.267 1.00 92.12 100 THR A C 1
ATOM 845 O O . THR A 1 100 ? -13.595 -6.290 -1.719 1.00 92.12 100 THR A O 1
ATOM 848 N N . PHE A 1 101 ? -13.702 -8.521 -1.533 1.00 91.94 101 PHE A N 1
ATOM 849 C CA . PHE A 1 101 ? -12.558 -8.818 -2.388 1.00 91.94 101 PHE A CA 1
ATOM 850 C C . PHE A 1 101 ? -12.713 -8.228 -3.796 1.00 91.94 101 PHE A C 1
ATOM 852 O O . PHE A 1 101 ? -11.882 -7.427 -4.211 1.00 91.94 101 PHE A O 1
ATOM 859 N N . VAL A 1 102 ? -13.810 -8.528 -4.501 1.00 92.75 102 VAL A N 1
ATOM 860 C CA . VAL A 1 102 ? -14.044 -8.029 -5.868 1.00 92.75 102 VAL A CA 1
ATOM 861 C C . VAL A 1 102 ? -14.077 -6.500 -5.909 1.00 92.75 102 VAL A C 1
ATOM 863 O O . VAL A 1 102 ? -13.431 -5.890 -6.759 1.00 92.75 102 VAL A O 1
ATOM 866 N N . VAL A 1 103 ? -14.798 -5.866 -4.980 1.00 93.62 103 VAL A N 1
ATOM 867 C CA . VAL A 1 103 ? -14.870 -4.401 -4.875 1.00 93.62 103 VAL A CA 1
ATOM 868 C C . VAL A 1 103 ? -13.486 -3.818 -4.600 1.00 93.62 103 VAL A C 1
ATOM 870 O O . VAL A 1 103 ? -13.103 -2.831 -5.222 1.00 93.62 103 VAL A O 1
ATOM 873 N N . THR A 1 104 ? -12.723 -4.453 -3.713 1.00 93.19 104 THR A N 1
ATOM 874 C CA . THR A 1 104 ? -11.370 -4.039 -3.343 1.00 93.19 104 THR A CA 1
ATOM 875 C C . THR A 1 104 ? -10.431 -4.072 -4.539 1.00 93.19 104 THR A C 1
ATOM 877 O O . THR A 1 104 ? -9.834 -3.049 -4.868 1.00 93.19 104 THR A O 1
ATOM 880 N N . THR A 1 105 ? -10.351 -5.204 -5.236 1.00 92.50 105 THR A N 1
ATOM 881 C CA . THR A 1 105 ? -9.491 -5.381 -6.409 1.00 92.50 105 THR A CA 1
ATOM 882 C C . THR A 1 105 ? -9.849 -4.402 -7.526 1.00 92.50 105 THR A C 1
ATOM 884 O O . THR A 1 105 ? -8.967 -3.749 -8.082 1.00 92.50 105 THR A O 1
ATOM 887 N N . LEU A 1 106 ? -11.142 -4.246 -7.839 1.00 93.88 106 LEU A N 1
ATOM 888 C CA . LEU A 1 106 ? -11.588 -3.340 -8.899 1.00 93.88 106 LEU A CA 1
ATOM 889 C C . LEU A 1 106 ? -11.292 -1.880 -8.556 1.00 93.88 106 LEU A C 1
ATOM 891 O O . LEU A 1 106 ? -10.743 -1.152 -9.380 1.00 93.88 106 LEU A O 1
ATOM 895 N N . LEU A 1 107 ? -11.630 -1.439 -7.345 1.00 93.62 107 LEU A N 1
ATOM 896 C CA . LEU A 1 107 ? -11.386 -0.058 -6.944 1.00 93.62 107 LEU A CA 1
ATOM 897 C C . LEU A 1 107 ? -9.894 0.231 -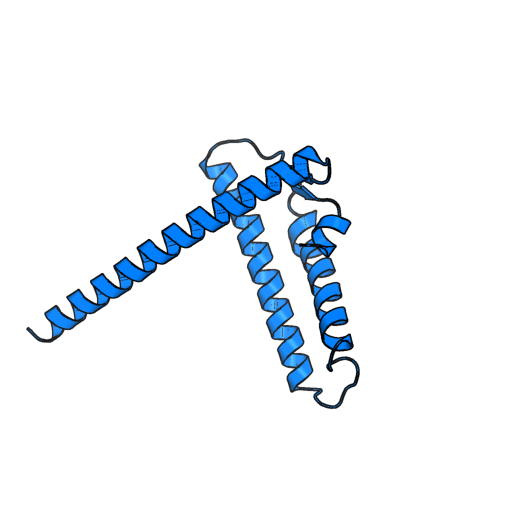6.797 1.00 93.62 107 LEU A C 1
ATOM 899 O O . LEU A 1 107 ? -9.463 1.301 -7.208 1.00 93.62 107 LEU A O 1
ATOM 903 N N . PHE A 1 108 ? -9.087 -0.707 -6.299 1.00 92.12 108 PHE A N 1
ATOM 904 C CA . PHE A 1 108 ? -7.634 -0.558 -6.307 1.00 92.12 108 PHE A CA 1
ATOM 905 C C . PHE A 1 108 ? -7.106 -0.387 -7.737 1.00 92.12 108 PHE A C 1
ATOM 907 O O . PHE A 1 108 ? -6.343 0.540 -8.006 1.00 92.12 108 PHE A O 1
ATOM 914 N N . TYR A 1 109 ? -7.564 -1.218 -8.676 1.00 92.00 109 TYR A N 1
ATOM 915 C CA . TYR A 1 109 ? -7.165 -1.113 -10.076 1.00 92.00 109 TYR A CA 1
ATOM 916 C C . TYR A 1 109 ? -7.529 0.256 -10.677 1.00 92.00 109 TYR A C 1
ATOM 918 O O . TYR A 1 109 ? -6.665 0.967 -11.187 1.00 92.00 109 TYR A O 1
ATOM 926 N N . PHE A 1 110 ? -8.792 0.674 -10.565 1.00 92.62 110 PHE A N 1
ATOM 927 C CA . PHE A 1 110 ? -9.277 1.900 -11.207 1.00 92.62 110 PHE A CA 1
ATOM 928 C C . PHE A 1 110 ? -8.906 3.197 -10.477 1.00 92.62 110 PHE A C 1
ATOM 930 O O . PHE A 1 110 ? -8.834 4.246 -11.107 1.00 92.62 110 PHE A O 1
ATOM 937 N N . ILE A 1 111 ? -8.688 3.174 -9.163 1.00 91.25 111 ILE A N 1
ATOM 938 C CA . ILE A 1 111 ? -8.334 4.383 -8.400 1.00 91.25 111 ILE A CA 1
ATOM 939 C C . ILE A 1 111 ? -6.821 4.534 -8.310 1.00 91.25 111 ILE A C 1
ATOM 941 O O . ILE A 1 111 ? -6.315 5.651 -8.375 1.00 91.25 111 ILE A O 1
ATOM 945 N N . VAL A 1 112 ? -6.089 3.431 -8.184 1.00 90.06 112 VAL A N 1
ATOM 946 C CA . VAL A 1 112 ? -4.644 3.464 -7.966 1.00 90.06 112 VAL A CA 1
ATOM 947 C C . VAL A 1 112 ? -3.933 3.065 -9.239 1.00 90.06 112 VAL A C 1
ATOM 949 O O . VAL A 1 112 ? -3.300 3.910 -9.858 1.00 90.06 112 VAL A O 1
ATOM 952 N N . HIS A 1 113 ? -4.082 1.816 -9.671 1.00 89.38 113 HIS A N 1
ATOM 953 C CA . HIS A 1 113 ? -3.211 1.230 -10.685 1.00 89.38 113 HIS A CA 1
ATOM 954 C C . HIS A 1 113 ? -3.169 2.025 -12.001 1.00 89.38 113 HIS A C 1
ATOM 956 O O . HIS A 1 113 ? -2.091 2.426 -12.436 1.00 89.38 113 HIS A O 1
ATOM 962 N N . ILE A 1 114 ? -4.327 2.372 -12.572 1.00 90.62 114 ILE A N 1
ATOM 963 C CA . ILE A 1 114 ? -4.388 3.092 -13.859 1.00 90.62 114 ILE A CA 1
ATOM 964 C C . ILE A 1 114 ? -3.746 4.492 -13.836 1.00 90.62 114 ILE A C 1
ATOM 966 O O . ILE A 1 114 ? -3.432 5.040 -14.891 1.00 90.62 114 ILE A O 1
ATOM 970 N N . HIS A 1 115 ? -3.560 5.095 -12.658 1.00 89.25 115 HIS A N 1
ATOM 971 C CA . HIS A 1 115 ? -2.996 6.442 -12.527 1.00 89.25 115 HIS A CA 1
ATOM 972 C C . HIS A 1 115 ? -1.459 6.442 -12.479 1.00 89.25 115 HIS A C 1
ATOM 974 O O . HIS A 1 115 ? -0.843 7.505 -12.583 1.00 89.25 115 HIS A O 1
ATOM 980 N N . TYR A 1 116 ? -0.821 5.273 -12.356 1.00 90.50 116 TYR A N 1
ATOM 981 C CA . TYR A 1 116 ? 0.633 5.145 -12.265 1.00 90.50 116 TYR A CA 1
ATOM 982 C C . TYR A 1 116 ? 1.208 4.510 -13.533 1.00 90.50 116 TYR A C 1
ATOM 984 O O . TYR A 1 116 ? 1.532 3.334 -13.568 1.00 90.50 116 TYR A O 1
ATOM 992 N N . ALA A 1 117 ? 1.424 5.334 -14.562 1.00 88.69 117 ALA A N 1
ATOM 993 C CA . ALA A 1 117 ? 1.893 4.901 -15.888 1.00 88.69 117 ALA A CA 1
ATOM 994 C C . ALA A 1 117 ? 3.228 4.123 -15.928 1.00 88.69 117 ALA A C 1
ATOM 996 O O . ALA A 1 117 ? 3.553 3.521 -16.946 1.00 88.69 117 ALA A O 1
ATOM 997 N N . TYR A 1 118 ? 4.030 4.164 -14.862 1.00 90.94 118 TYR A N 1
ATOM 998 C CA . TYR A 1 118 ? 5.311 3.457 -14.774 1.00 90.94 118 TYR A CA 1
ATOM 999 C C . TYR A 1 118 ? 5.253 2.212 -13.878 1.00 90.94 118 TYR A C 1
ATOM 1001 O O . TYR A 1 118 ? 6.297 1.623 -13.591 1.00 90.94 118 TYR A O 1
ATOM 1009 N N . ILE A 1 119 ? 4.062 1.842 -13.409 1.00 89.75 119 ILE A N 1
ATOM 1010 C CA . ILE A 1 119 ? 3.781 0.609 -12.681 1.00 89.75 119 ILE A CA 1
ATOM 1011 C C . ILE A 1 119 ? 2.715 -0.119 -13.488 1.00 89.75 119 ILE A C 1
ATOM 1013 O O . ILE A 1 119 ? 1.567 0.303 -13.512 1.00 89.75 119 ILE A O 1
ATOM 1017 N N . ASP A 1 120 ? 3.101 -1.211 -14.130 1.00 91.69 120 ASP A N 1
ATOM 1018 C CA . ASP A 1 120 ? 2.177 -2.086 -14.845 1.00 91.69 120 ASP A CA 1
ATOM 1019 C C . ASP A 1 120 ? 2.214 -3.443 -14.152 1.00 91.69 120 ASP A C 1
ATOM 1021 O O . ASP A 1 120 ? 3.280 -4.024 -13.982 1.00 91.69 120 ASP A O 1
ATOM 1025 N N . ILE A 1 121 ? 1.085 -3.897 -13.633 1.00 89.56 121 ILE A N 1
ATOM 1026 C CA . ILE A 1 121 ? 0.965 -5.144 -12.885 1.00 89.56 121 ILE A CA 1
ATOM 1027 C C . ILE A 1 121 ? -0.226 -5.849 -13.500 1.00 89.56 121 ILE A C 1
ATOM 1029 O O . ILE A 1 121 ? -1.329 -5.298 -13.512 1.00 89.56 121 ILE A O 1
ATOM 1033 N N . ASP A 1 122 ? -0.012 -7.075 -13.968 1.00 89.56 122 ASP A N 1
ATOM 1034 C CA . ASP A 1 122 ? -1.081 -7.856 -14.568 1.00 89.56 122 ASP A CA 1
ATOM 1035 C C . ASP A 1 122 ? -2.282 -7.917 -13.623 1.00 89.56 122 ASP A C 1
ATOM 1037 O O . ASP A 1 122 ? -2.151 -8.188 -12.427 1.00 89.56 122 ASP A O 1
ATOM 1041 N N . PHE A 1 123 ? -3.485 -7.708 -14.157 1.00 87.12 123 PHE A N 1
ATOM 1042 C CA . PHE A 1 123 ? -4.698 -7.666 -13.339 1.00 87.12 123 PHE A CA 1
ATOM 1043 C C . PHE A 1 123 ? -4.855 -8.918 -12.457 1.00 87.12 123 PHE A C 1
ATOM 1045 O O . PHE A 1 123 ? -5.231 -8.823 -11.293 1.00 87.12 123 PHE A O 1
ATOM 1052 N N . TRP A 1 124 ? -4.486 -10.092 -12.978 1.00 87.69 124 TRP A N 1
ATOM 1053 C CA . TRP A 1 124 ? -4.517 -11.357 -12.239 1.00 87.69 124 TRP A CA 1
ATOM 1054 C C . TRP A 1 124 ? -3.587 -11.391 -11.029 1.00 87.69 124 TRP A C 1
ATOM 1056 O O . TRP A 1 124 ? -3.868 -12.085 -10.059 1.00 87.69 124 TRP A O 1
ATOM 1066 N N . VAL A 1 125 ? -2.498 -10.632 -11.057 1.00 85.56 125 VAL A N 1
ATOM 1067 C CA . VAL A 1 125 ? -1.584 -10.496 -9.925 1.00 85.56 125 VAL A CA 1
ATOM 1068 C C . VAL A 1 125 ? -2.237 -9.643 -8.840 1.00 85.56 125 VAL A C 1
ATOM 1070 O O . VAL A 1 125 ? -2.183 -10.008 -7.674 1.00 85.56 125 VAL A O 1
ATOM 1073 N N . ILE A 1 126 ? -2.941 -8.572 -9.216 1.00 84.88 126 ILE A N 1
ATOM 1074 C CA . ILE A 1 126 ? -3.705 -7.721 -8.283 1.00 84.88 126 ILE A CA 1
ATOM 1075 C C . ILE A 1 126 ? -4.861 -8.502 -7.634 1.00 84.88 126 ILE A C 1
ATOM 1077 O O . ILE A 1 126 ? -5.250 -8.221 -6.509 1.00 84.88 126 ILE A O 1
ATOM 1081 N N . VAL A 1 127 ? -5.412 -9.502 -8.325 1.00 85.62 127 VAL A N 1
ATOM 1082 C CA . VAL A 1 127 ? -6.415 -10.427 -7.769 1.00 85.62 127 VAL A CA 1
ATOM 1083 C C . VAL A 1 127 ? -5.799 -11.351 -6.702 1.00 85.62 127 VAL A C 1
ATOM 1085 O O . VAL A 1 127 ? -6.503 -11.803 -5.808 1.00 85.62 127 VAL A O 1
ATOM 1088 N N . VAL A 1 128 ? -4.508 -11.679 -6.784 1.00 78.94 128 VAL A N 1
ATOM 1089 C CA . VAL A 1 128 ? -3.868 -12.687 -5.914 1.00 78.94 128 VAL A CA 1
ATOM 1090 C C . VAL A 1 128 ? -3.169 -12.079 -4.693 1.00 78.94 128 VAL A C 1
ATOM 1092 O O . VAL A 1 128 ? -3.034 -12.768 -3.680 1.00 78.94 128 VAL A O 1
ATOM 1095 N N . ILE A 1 129 ? -2.708 -10.829 -4.793 1.00 68.06 129 ILE A N 1
ATOM 1096 C CA . ILE A 1 129 ? -2.015 -10.092 -3.720 1.00 68.06 129 ILE A CA 1
ATOM 1097 C C . ILE A 1 129 ? -3.032 -9.378 -2.828 1.00 68.06 129 ILE A C 1
ATOM 1099 O O . ILE A 1 129 ? -2.865 -9.464 -1.590 1.00 68.06 129 ILE A O 1
#

Organism: NCBI:txid29382